Protein AF-A0A958BDE4-F1 (afdb_monomer)

Foldseek 3Di:
DVVVLVVLVVVLVVVLVVLVVVLVCLVVVPVPPSPVVNVVSVVVNVVSCCVNVNPVVVVVVVVPDD

Mean predicted aligned error: 7.46 Å

Solvent-accessible surface area (backbone atoms only — not comparable to full-atom values): 3868 Å² total; per-residue (Å²): 124,64,70,61,57,53,50,50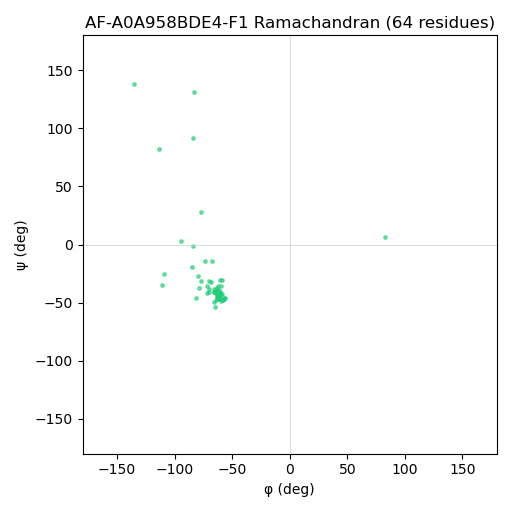,49,52,52,54,49,51,52,51,51,52,54,49,52,53,45,50,50,43,59,69,76,31,87,69,82,35,64,63,64,49,50,52,53,51,52,53,49,51,51,52,42,45,70,72,71,38,65,55,67,62,55,56,61,68,72,62,82,122

pLDDT: mean 83.99, std 15.52, range [46.84, 97.94]

Structure (mmCIF, N/CA/C/O backbone):
data_AF-A0A958BDE4-F1
#
_entry.id   AF-A0A958BDE4-F1
#
loop_
_atom_site.group_PDB
_atom_site.id
_atom_site.type_symbol
_atom_site.label_atom_id
_atom_site.label_alt_id
_atom_site.label_comp_id
_atom_site.label_asym_id
_atom_site.label_entity_id
_atom_site.label_seq_id
_atom_site.pdbx_PDB_ins_code
_atom_site.Cartn_x
_atom_site.Cartn_y
_atom_site.Cartn_z
_atom_site.occupancy
_atom_site.B_iso_or_equiv
_atom_site.auth_seq_id
_atom_site.auth_comp_id
_atom_site.auth_asym_id
_atom_site.auth_atom_id
_atom_site.pdbx_PDB_model_num
ATOM 1 N N . MET A 1 1 ? 21.880 1.440 -17.437 1.00 51.69 1 MET A N 1
ATOM 2 C CA . MET A 1 1 ? 20.450 1.807 -17.295 1.00 51.69 1 MET A CA 1
ATOM 3 C C . MET A 1 1 ? 19.709 0.973 -16.236 1.00 51.69 1 MET A C 1
ATOM 5 O O . MET A 1 1 ? 18.590 1.325 -15.903 1.00 51.69 1 MET A O 1
ATOM 9 N N . GLU A 1 2 ? 20.313 -0.058 -15.627 1.00 57.06 2 GLU A N 1
ATOM 10 C CA . GLU A 1 2 ? 19.683 -0.825 -14.527 1.00 57.06 2 GLU A CA 1
ATOM 11 C C . GLU A 1 2 ? 19.593 -0.058 -13.199 1.00 57.06 2 GLU A C 1
ATOM 13 O O . GLU A 1 2 ? 18.600 -0.164 -12.482 1.00 57.06 2 GLU A O 1
ATOM 18 N N . ALA A 1 3 ? 20.595 0.773 -12.889 1.00 62.72 3 ALA A N 1
ATOM 19 C CA . ALA A 1 3 ? 20.659 1.485 -11.613 1.00 62.72 3 ALA A CA 1
ATOM 20 C C . ALA A 1 3 ? 19.469 2.435 -11.367 1.00 62.72 3 ALA A C 1
ATOM 22 O O . ALA A 1 3 ? 19.088 2.636 -10.219 1.00 62.72 3 ALA A O 1
ATOM 23 N N . SER A 1 4 ? 18.863 3.020 -12.408 1.00 62.91 4 SER A N 1
ATOM 24 C CA . SER A 1 4 ? 17.704 3.915 -12.249 1.00 62.91 4 SER A CA 1
ATOM 25 C C . SER A 1 4 ? 16.433 3.154 -11.867 1.00 62.91 4 SER A C 1
ATOM 27 O O . SER A 1 4 ? 15.723 3.590 -10.967 1.00 62.91 4 SER A O 1
ATOM 29 N N . ARG A 1 5 ? 16.183 1.986 -12.474 1.00 65.50 5 ARG A N 1
ATOM 30 C CA . ARG A 1 5 ? 15.042 1.117 -12.136 1.00 65.50 5 ARG A CA 1
ATOM 31 C C . ARG A 1 5 ? 15.132 0.581 -10.706 1.00 65.50 5 ARG A C 1
ATOM 33 O O . ARG A 1 5 ? 14.138 0.606 -9.986 1.00 65.50 5 ARG A O 1
ATOM 40 N N . LEU A 1 6 ? 16.329 0.179 -10.271 1.00 68.88 6 LEU A N 1
ATOM 41 C CA . LEU A 1 6 ? 16.562 -0.266 -8.891 1.00 68.88 6 LEU A CA 1
ATOM 42 C C . LEU A 1 6 ? 16.332 0.862 -7.875 1.00 68.88 6 LEU A C 1
ATOM 44 O O . LEU A 1 6 ? 15.722 0.633 -6.832 1.00 68.88 6 LEU A O 1
ATOM 48 N N . LYS A 1 7 ? 16.754 2.093 -8.199 1.00 78.69 7 LYS A N 1
ATOM 49 C CA . LYS A 1 7 ? 16.490 3.280 -7.370 1.00 78.69 7 LYS A CA 1
ATOM 50 C C . LYS A 1 7 ? 14.995 3.574 -7.257 1.00 78.69 7 LYS A C 1
ATOM 52 O O . LYS A 1 7 ? 14.525 3.837 -6.155 1.00 78.69 7 LYS A O 1
ATOM 57 N N . THR A 1 8 ? 14.239 3.483 -8.353 1.00 84.38 8 THR A N 1
ATOM 58 C CA . THR A 1 8 ? 12.777 3.653 -8.323 1.00 84.38 8 THR A CA 1
ATOM 59 C C . THR A 1 8 ? 12.109 2.599 -7.443 1.00 84.38 8 THR A C 1
ATOM 61 O O . THR A 1 8 ? 11.302 2.960 -6.592 1.00 84.38 8 THR A O 1
ATOM 64 N N . GLY A 1 9 ? 12.485 1.322 -7.574 1.00 84.94 9 GLY A N 1
ATOM 65 C CA . GLY A 1 9 ? 11.947 0.248 -6.733 1.00 84.94 9 GLY A CA 1
ATOM 66 C C . GLY A 1 9 ? 12.210 0.469 -5.239 1.00 84.94 9 GLY A C 1
ATOM 67 O O . GLY A 1 9 ? 11.298 0.329 -4.430 1.00 84.94 9 GLY A O 1
ATOM 68 N N . TRP A 1 10 ? 13.420 0.896 -4.868 1.00 90.81 10 TRP A N 1
ATOM 69 C CA . TRP A 1 10 ? 13.760 1.219 -3.476 1.00 90.81 10 TRP A CA 1
ATOM 70 C C . TRP A 1 10 ? 12.992 2.423 -2.925 1.00 90.81 10 TRP A C 1
ATOM 72 O O . TRP A 1 10 ? 12.531 2.387 -1.787 1.00 90.81 10 TRP A O 1
ATOM 82 N N . VAL A 1 11 ? 12.819 3.478 -3.726 1.00 92.81 11 VAL A N 1
ATOM 83 C CA . VAL A 1 11 ? 12.051 4.664 -3.320 1.00 92.81 11 VAL A CA 1
ATOM 84 C C . VAL A 1 11 ? 10.577 4.312 -3.124 1.00 92.81 11 VAL A C 1
ATOM 86 O O . VAL A 1 11 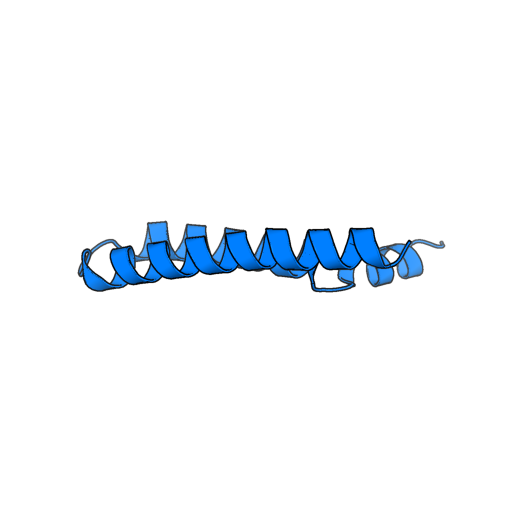? 10.013 4.615 -2.074 1.00 92.81 11 VAL A O 1
ATOM 89 N N . VAL A 1 12 ? 9.953 3.632 -4.091 1.00 92.56 12 VAL A N 1
ATOM 90 C CA . VAL A 1 12 ? 8.539 3.235 -3.985 1.00 92.56 12 VAL A CA 1
ATOM 91 C C . VAL A 1 12 ? 8.351 2.212 -2.863 1.00 92.56 12 VAL A C 1
ATOM 93 O O . VAL A 1 12 ? 7.392 2.315 -2.105 1.00 92.56 12 VAL A O 1
ATOM 96 N N . GLY A 1 13 ? 9.294 1.283 -2.682 1.0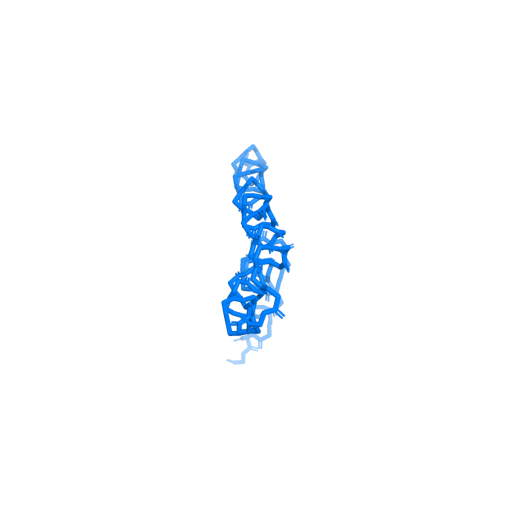0 93.88 13 GLY A N 1
ATOM 97 C CA . GLY A 1 13 ? 9.314 0.361 -1.545 1.00 93.88 13 GLY A CA 1
ATOM 98 C C . GLY A 1 13 ? 9.370 1.088 -0.199 1.00 93.88 13 GLY A C 1
ATOM 99 O O . GLY A 1 13 ? 8.604 0.761 0.704 1.00 93.88 13 GLY A O 1
ATOM 100 N N . GLY A 1 14 ? 10.197 2.131 -0.084 1.00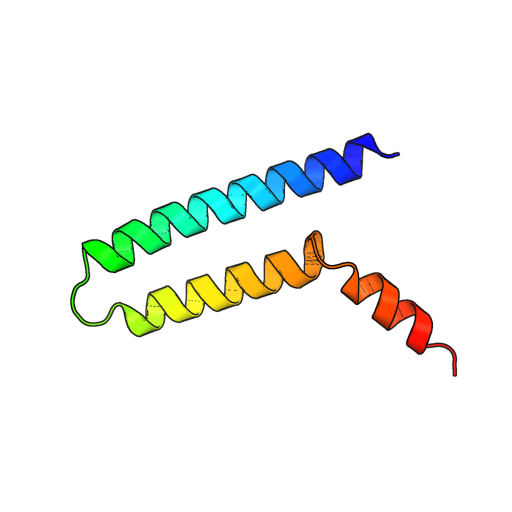 96.38 14 GLY A N 1
ATOM 101 C CA . GLY A 1 14 ? 10.238 3.002 1.093 1.00 96.38 14 GLY A CA 1
ATOM 102 C C . GLY A 1 14 ? 8.906 3.713 1.356 1.00 96.38 14 GLY A C 1
ATOM 103 O O . GLY A 1 14 ? 8.437 3.736 2.492 1.00 96.38 14 GLY A O 1
ATOM 104 N N . ILE A 1 15 ? 8.244 4.224 0.313 1.00 95.69 15 ILE A N 1
ATOM 105 C CA . ILE A 1 15 ? 6.910 4.841 0.428 1.00 95.69 15 ILE A CA 1
ATOM 106 C C . ILE A 1 15 ? 5.875 3.819 0.918 1.00 95.69 15 ILE A C 1
ATOM 108 O O . ILE A 1 15 ? 5.109 4.109 1.837 1.00 95.69 15 ILE A O 1
ATOM 112 N N . LEU A 1 16 ? 5.865 2.611 0.348 1.00 96.81 16 LEU A N 1
ATOM 113 C CA . LEU A 1 16 ? 4.970 1.530 0.771 1.00 96.81 16 LEU A CA 1
ATOM 114 C C . LEU A 1 16 ? 5.213 1.129 2.232 1.00 96.81 16 LEU A C 1
ATOM 116 O O . LEU A 1 16 ? 4.253 0.900 2.969 1.00 96.81 16 LEU A O 1
ATOM 120 N N . ALA A 1 17 ? 6.473 1.093 2.674 1.00 97.25 17 ALA A N 1
ATOM 121 C CA . ALA A 1 17 ? 6.821 0.820 4.065 1.00 97.25 17 ALA A CA 1
ATOM 122 C C . ALA A 1 17 ? 6.258 1.892 5.013 1.00 97.25 17 ALA A C 1
ATOM 124 O O . ALA A 1 17 ? 5.617 1.553 6.006 1.00 97.25 17 ALA A O 1
ATOM 125 N N . VAL A 1 18 ? 6.409 3.178 4.677 1.00 97.56 18 VAL A N 1
ATOM 126 C CA . VAL A 1 18 ? 5.842 4.285 5.470 1.00 97.56 18 VAL A CA 1
ATOM 127 C C . VAL A 1 18 ? 4.314 4.208 5.523 1.00 97.56 18 VAL A C 1
ATOM 129 O O . VAL A 1 18 ? 3.737 4.315 6.604 1.00 97.56 18 VAL A O 1
ATOM 132 N N . LEU A 1 19 ? 3.647 3.955 4.391 1.00 96.06 19 LEU A N 1
ATOM 133 C CA . LEU A 1 19 ? 2.191 3.768 4.354 1.00 96.06 19 LEU A CA 1
ATOM 134 C C . LEU A 1 19 ? 1.733 2.597 5.233 1.00 96.06 19 LEU A C 1
ATOM 136 O O . LEU A 1 19 ? 0.679 2.682 5.855 1.00 96.06 19 LEU A O 1
ATOM 140 N N . THR A 1 20 ? 2.527 1.530 5.313 1.00 97.00 20 THR A N 1
ATOM 141 C CA . THR A 1 20 ? 2.236 0.362 6.160 1.00 97.00 20 THR A CA 1
ATOM 142 C C . THR A 1 20 ? 2.379 0.693 7.646 1.00 97.00 20 THR A C 1
ATOM 144 O O . THR A 1 20 ? 1.561 0.269 8.456 1.00 97.00 20 THR A O 1
ATOM 147 N N . ILE A 1 21 ? 3.371 1.505 8.019 1.00 97.94 21 ILE A N 1
ATOM 148 C CA . ILE A 1 21 ? 3.515 1.993 9.398 1.00 97.94 21 ILE A CA 1
ATOM 149 C C . ILE A 1 21 ? 2.306 2.855 9.786 1.00 97.94 21 ILE A C 1
ATOM 151 O O . ILE A 1 21 ? 1.723 2.658 10.848 1.00 97.94 21 ILE A O 1
ATOM 155 N N . ILE A 1 22 ? 1.890 3.778 8.914 1.00 96.44 22 ILE A N 1
ATOM 156 C CA . ILE A 1 22 ? 0.710 4.628 9.141 1.00 96.44 22 ILE A CA 1
ATOM 157 C C . ILE A 1 22 ? -0.561 3.780 9.276 1.00 96.44 22 ILE A C 1
ATOM 159 O O . ILE A 1 22 ? -1.356 4.002 10.186 1.00 96.44 22 ILE A O 1
ATOM 163 N N . GLU A 1 23 ? -0.741 2.793 8.400 1.00 96.44 23 GLU A N 1
ATOM 164 C CA . GLU A 1 23 ? -1.855 1.843 8.453 1.00 96.44 23 GLU A CA 1
ATOM 165 C C . GLU A 1 23 ? -1.902 1.099 9.788 1.00 96.44 23 GLU A C 1
ATOM 167 O O . GLU A 1 23 ? -2.964 1.015 10.399 1.00 96.44 23 GLU 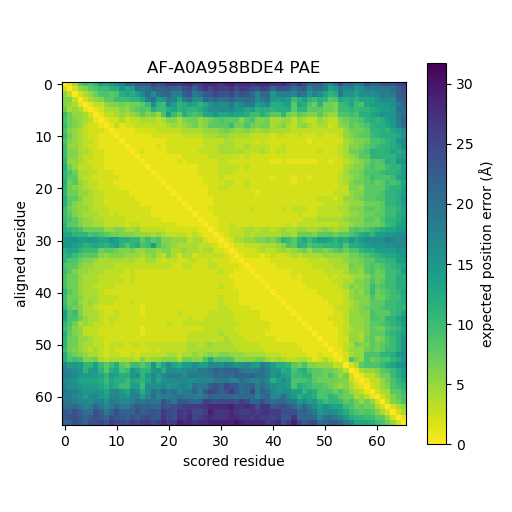A O 1
ATOM 172 N N . TYR A 1 24 ? -0.751 0.613 10.262 1.00 96.25 24 TYR A N 1
ATOM 173 C CA . TYR A 1 24 ? -0.647 -0.062 11.550 1.00 96.25 24 TYR A CA 1
ATOM 174 C C . TYR A 1 24 ? -1.113 0.842 12.698 1.00 96.25 24 TYR A C 1
ATOM 176 O O . TYR A 1 24 ? -1.946 0.427 13.500 1.00 96.25 24 TYR A O 1
ATOM 184 N N . PHE A 1 25 ? -0.653 2.097 12.745 1.00 96.88 25 PHE A N 1
ATOM 185 C CA . PHE A 1 25 ? -1.097 3.045 13.771 1.00 96.88 25 PHE A CA 1
ATOM 186 C C . PHE A 1 25 ? -2.596 3.335 13.689 1.00 96.88 25 PHE A C 1
ATOM 188 O O . PHE A 1 25 ? -3.271 3.323 14.712 1.00 96.88 25 PHE A O 1
ATOM 195 N N . ILE A 1 26 ? -3.149 3.544 12.492 1.00 94.31 26 ILE A N 1
ATOM 196 C CA . ILE A 1 26 ? -4.593 3.764 12.321 1.00 94.31 26 ILE A CA 1
ATOM 197 C C . ILE A 1 26 ? -5.385 2.533 12.777 1.00 94.31 26 ILE A C 1
ATOM 199 O O . ILE A 1 26 ? -6.406 2.667 13.447 1.00 94.31 26 ILE A O 1
ATOM 203 N N . ALA A 1 27 ? -4.923 1.331 12.440 1.00 94.00 27 ALA A N 1
ATOM 204 C CA . ALA A 1 27 ? -5.587 0.093 12.826 1.00 94.00 27 ALA A CA 1
ATOM 205 C C . ALA A 1 27 ? -5.593 -0.116 14.349 1.00 94.00 27 ALA A C 1
ATOM 207 O O . ALA A 1 27 ? -6.601 -0.573 14.885 1.00 94.00 27 ALA A O 1
ATOM 208 N N . VAL A 1 28 ? -4.499 0.234 15.032 1.00 96.25 28 VAL A N 1
ATOM 209 C CA . VAL A 1 28 ? -4.343 0.046 16.482 1.00 96.25 28 VAL A CA 1
ATOM 210 C C . VAL A 1 28 ? -5.022 1.157 17.289 1.00 96.25 28 VAL A C 1
ATOM 212 O O . VAL A 1 28 ? -5.748 0.864 18.235 1.00 96.25 28 VAL A O 1
ATOM 215 N N . GLU A 1 29 ? -4.832 2.421 16.910 1.00 95.25 29 GLU A N 1
ATOM 216 C CA . GLU A 1 29 ? -5.291 3.582 17.690 1.00 95.25 29 GLU A CA 1
ATOM 217 C C . GLU A 1 29 ? -6.756 3.961 17.409 1.00 95.25 29 GLU A C 1
ATOM 219 O O . GLU A 1 29 ? -7.392 4.641 18.215 1.00 95.25 29 GLU A O 1
ATOM 224 N N . MET A 1 30 ? -7.332 3.521 16.281 1.00 92.44 30 MET A N 1
ATOM 225 C CA . MET A 1 30 ? -8.737 3.777 15.931 1.00 92.44 30 MET A CA 1
ATOM 2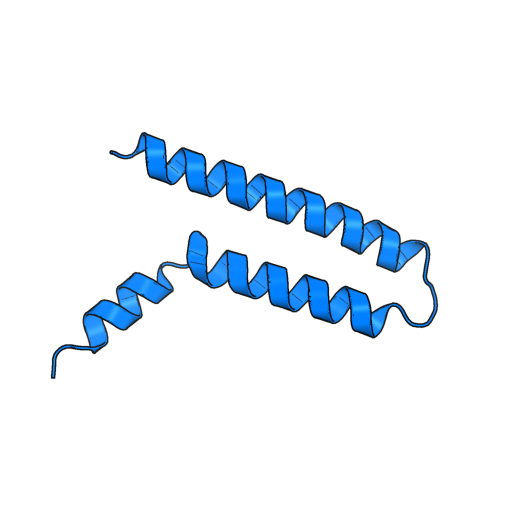26 C C . MET A 1 30 ? -9.563 2.481 15.925 1.00 92.44 30 MET A C 1
ATOM 228 O O . MET A 1 30 ? -9.855 1.932 14.862 1.00 92.44 30 MET A O 1
ATOM 232 N N . PRO A 1 31 ? -10.034 1.999 17.089 1.00 81.69 31 PRO A N 1
ATOM 233 C CA . PRO A 1 31 ? -10.819 0.764 17.179 1.00 81.69 31 PRO A CA 1
ATOM 234 C C . PRO A 1 31 ? -12.211 0.849 16.524 1.00 81.69 31 PRO A C 1
ATOM 236 O O . PRO A 1 31 ? -12.857 -0.176 16.311 1.00 81.69 31 PRO A O 1
ATOM 239 N N . LYS A 1 32 ? -12.706 2.053 16.201 1.00 89.69 32 LYS A N 1
ATOM 240 C CA . LYS A 1 32 ? -13.952 2.274 15.447 1.00 89.69 32 LYS A CA 1
ATOM 241 C C . LYS A 1 32 ? -13.728 3.345 14.382 1.00 89.69 32 LYS A C 1
ATOM 243 O O . LYS A 1 32 ? -13.096 4.358 14.657 1.00 89.69 32 LYS A O 1
ATOM 248 N N . GLY A 1 33 ? -14.271 3.137 13.182 1.00 89.19 33 GLY A N 1
ATOM 249 C CA . GLY A 1 33 ? -14.188 4.109 12.081 1.00 89.19 33 GLY A CA 1
ATOM 250 C C . GLY A 1 33 ? -12.891 4.072 11.261 1.00 89.19 33 GLY A C 1
ATOM 251 O O . GLY A 1 33 ? -12.727 4.891 10.362 1.00 89.19 33 GLY A O 1
ATOM 252 N N . ASN A 1 34 ? -11.998 3.108 11.503 1.00 93.62 34 ASN A N 1
ATOM 253 C CA . ASN A 1 34 ? -10.755 2.944 10.739 1.00 93.62 34 ASN A CA 1
ATOM 254 C C . ASN A 1 34 ? -10.955 2.373 9.321 1.00 93.62 34 ASN A C 1
ATOM 256 O O . ASN A 1 34 ? -10.056 2.473 8.492 1.00 93.62 34 ASN A O 1
ATOM 260 N N . LEU A 1 35 ? -12.127 1.814 9.007 1.00 93.88 35 LEU A N 1
ATOM 261 C CA . LEU A 1 35 ? -12.377 1.135 7.732 1.00 93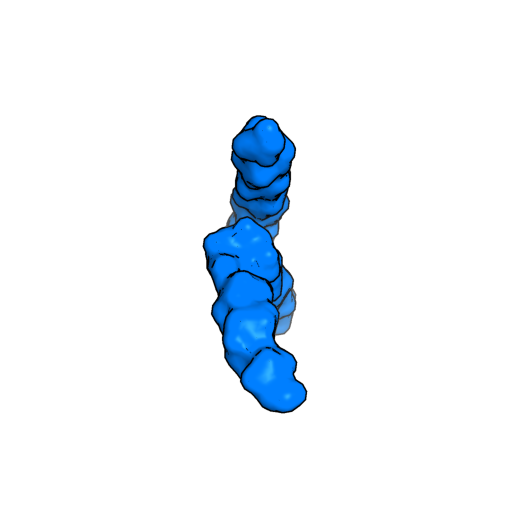.88 35 LEU A CA 1
ATOM 262 C C . LEU A 1 35 ? -12.114 2.039 6.517 1.00 93.88 35 LEU A C 1
ATOM 264 O O . LEU A 1 35 ? -11.432 1.632 5.583 1.00 93.88 35 LEU A O 1
ATOM 268 N N . VAL A 1 36 ? -12.627 3.272 6.538 1.00 94.69 36 VAL A N 1
ATOM 269 C CA . VAL A 1 36 ? -12.473 4.225 5.428 1.00 94.69 36 VAL A CA 1
ATOM 270 C C . VAL A 1 36 ? -11.008 4.636 5.218 1.00 94.69 36 VAL A C 1
ATOM 272 O O . VAL A 1 36 ? -10.523 4.472 4.098 1.00 94.69 36 VAL A O 1
ATOM 275 N N . PRO A 1 37 ? -10.263 5.124 6.233 1.00 92.62 37 PRO A N 1
ATOM 276 C CA . PRO A 1 37 ? -8.862 5.491 6.028 1.00 92.62 37 PRO A CA 1
ATOM 277 C C . PRO A 1 37 ? -7.984 4.292 5.638 1.00 92.62 37 PRO A C 1
ATOM 279 O O . PRO A 1 37 ? -7.131 4.433 4.761 1.00 92.62 37 PRO A O 1
ATOM 282 N N . LEU A 1 38 ? -8.223 3.102 6.205 1.00 94.56 38 LEU A N 1
ATOM 283 C CA . LEU A 1 38 ? -7.496 1.883 5.830 1.00 94.56 38 LEU A CA 1
ATOM 284 C C . LEU A 1 38 ? -7.791 1.465 4.383 1.00 94.56 38 LEU A C 1
ATOM 286 O O . LEU A 1 38 ? -6.870 1.117 3.648 1.00 94.56 38 LEU A O 1
ATOM 290 N N . ALA A 1 39 ? -9.047 1.561 3.935 1.00 96.44 39 ALA A N 1
ATOM 291 C CA . ALA A 1 39 ? -9.419 1.261 2.554 1.00 96.44 39 ALA A CA 1
ATOM 292 C C . ALA A 1 39 ? -8.740 2.212 1.557 1.00 96.44 39 ALA A C 1
ATOM 294 O O . ALA A 1 39 ? -8.217 1.764 0.537 1.00 96.44 39 ALA A O 1
ATOM 295 N N . VAL A 1 40 ? -8.681 3.512 1.864 1.00 96.44 40 VAL A N 1
ATOM 296 C CA . VAL A 1 40 ? -7.967 4.493 1.030 1.00 96.44 40 VAL A CA 1
ATOM 297 C C . VAL A 1 40 ? -6.479 4.145 0.938 1.00 96.44 40 VAL A C 1
ATOM 299 O O . VAL A 1 40 ? -5.924 4.100 -0.160 1.00 96.44 40 VAL A O 1
ATOM 302 N N . ILE A 1 41 ? -5.838 3.833 2.068 1.00 95.69 41 ILE A N 1
ATOM 303 C CA . ILE A 1 41 ? -4.425 3.434 2.107 1.00 95.69 41 ILE A CA 1
ATOM 304 C C . ILE A 1 41 ? -4.190 2.142 1.308 1.00 95.69 41 ILE A C 1
ATOM 306 O O . ILE A 1 41 ? -3.219 2.054 0.551 1.00 95.69 41 ILE A O 1
ATOM 310 N N . ALA A 1 42 ? -5.087 1.160 1.413 1.00 96.00 42 ALA A N 1
ATOM 311 C CA . ALA A 1 42 ? -5.012 -0.085 0.654 1.00 96.00 42 ALA A CA 1
ATOM 312 C C . ALA A 1 42 ? -5.105 0.151 -0.863 1.00 96.00 42 ALA A C 1
ATOM 314 O O . ALA A 1 42 ? -4.303 -0.406 -1.615 1.00 96.00 42 ALA A O 1
ATOM 315 N N . VAL A 1 43 ? -6.015 1.024 -1.315 1.00 97.44 43 VAL A N 1
ATOM 316 C CA . VAL A 1 43 ? -6.152 1.387 -2.737 1.00 97.44 43 VAL A CA 1
ATOM 317 C C . VAL A 1 43 ? -4.892 2.085 -3.252 1.00 97.44 43 VAL A C 1
ATOM 319 O O . VAL A 1 43 ? -4.380 1.717 -4.310 1.00 97.44 43 VAL A O 1
ATOM 322 N N . ILE A 1 44 ? -4.345 3.042 -2.495 1.00 96.38 44 ILE A N 1
ATOM 323 C CA . ILE A 1 44 ? -3.116 3.757 -2.873 1.00 96.38 44 ILE A CA 1
ATOM 324 C C . ILE A 1 44 ? -1.937 2.785 -2.999 1.00 96.38 44 ILE A C 1
ATOM 326 O O . ILE A 1 44 ? -1.210 2.820 -3.994 1.00 96.38 44 ILE A O 1
ATOM 330 N N . LYS A 1 45 ? -1.756 1.880 -2.028 1.00 95.62 45 LYS A N 1
ATOM 331 C CA . LYS A 1 45 ? -0.703 0.854 -2.088 1.00 95.62 45 LYS A CA 1
ATOM 332 C C . LYS A 1 45 ? -0.887 -0.068 -3.290 1.00 95.62 45 LYS A C 1
ATOM 334 O O . LYS A 1 45 ? 0.073 -0.295 -4.021 1.00 95.62 45 LYS A O 1
ATOM 339 N N . GLY A 1 46 ? -2.105 -0.561 -3.519 1.00 94.81 46 GLY A N 1
ATOM 340 C CA . GLY A 1 46 ? -2.424 -1.411 -4.665 1.00 94.81 46 GLY A CA 1
ATOM 341 C C . GLY A 1 46 ? -2.067 -0.742 -5.993 1.00 94.81 46 GLY A C 1
ATOM 342 O O . GLY A 1 46 ? -1.384 -1.342 -6.819 1.00 94.81 46 GLY A O 1
ATOM 343 N N . TRP A 1 47 ? -2.433 0.532 -6.158 1.00 93.69 47 TRP A N 1
ATOM 344 C CA . TRP A 1 47 ? -2.077 1.324 -7.335 1.00 93.69 47 TRP A CA 1
ATOM 345 C C . TRP A 1 47 ? -0.560 1.450 -7.528 1.00 93.69 47 TRP A C 1
ATOM 347 O O . TRP A 1 47 ? -0.052 1.195 -8.619 1.00 93.69 47 TRP A O 1
ATOM 357 N N . LEU A 1 48 ? 0.183 1.800 -6.472 1.00 92.06 48 LEU A N 1
ATOM 358 C CA . LEU A 1 48 ? 1.646 1.899 -6.526 1.00 92.06 48 LEU A CA 1
ATOM 359 C C . LEU A 1 48 ? 2.295 0.556 -6.888 1.00 92.06 48 LEU A C 1
ATOM 361 O O . LEU A 1 48 ? 3.210 0.509 -7.707 1.00 92.06 48 LEU A O 1
ATOM 365 N N . ILE A 1 49 ? 1.807 -0.546 -6.319 1.00 92.31 49 ILE A N 1
ATOM 366 C CA . ILE A 1 49 ? 2.319 -1.887 -6.615 1.00 92.31 49 ILE A CA 1
ATOM 367 C C . ILE A 1 49 ? 2.072 -2.248 -8.080 1.00 92.31 49 ILE A C 1
ATOM 369 O O . ILE A 1 49 ? 3.005 -2.667 -8.767 1.00 92.31 49 ILE A O 1
ATOM 373 N N . VA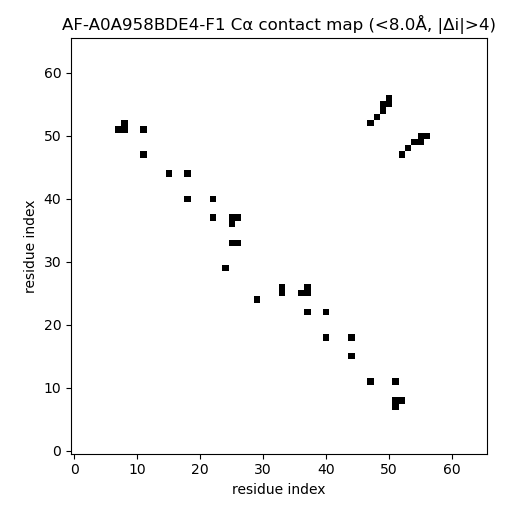L A 1 50 ? 0.851 -2.038 -8.579 1.00 90.62 50 VAL A N 1
ATOM 374 C CA . VAL A 1 50 ? 0.499 -2.328 -9.975 1.00 90.62 50 VAL A CA 1
ATOM 375 C C . VAL A 1 50 ? 1.346 -1.510 -10.950 1.00 90.62 50 VAL A C 1
ATOM 377 O O . VAL A 1 50 ? 1.785 -2.041 -11.963 1.00 90.62 50 VAL A O 1
ATOM 380 N N . GLN A 1 51 ? 1.597 -0.235 -10.651 1.00 86.56 51 GLN A N 1
ATOM 381 C CA . GLN A 1 51 ? 2.309 0.661 -11.563 1.00 86.56 51 GLN A CA 1
ATOM 382 C C . GLN A 1 51 ? 3.828 0.472 -11.557 1.00 86.56 51 GLN A C 1
ATOM 384 O O . GLN A 1 51 ? 4.457 0.623 -12.601 1.00 86.56 51 GLN A O 1
ATOM 389 N N . TYR A 1 52 ? 4.428 0.196 -10.395 1.00 86.25 52 TYR A N 1
ATOM 390 C CA . TYR A 1 52 ? 5.888 0.223 -10.241 1.00 86.25 52 TYR A CA 1
ATOM 391 C C . TYR A 1 52 ? 6.526 -1.155 -10.070 1.00 86.25 52 TYR A C 1
ATOM 393 O O . TYR A 1 52 ? 7.704 -1.311 -10.391 1.00 86.25 52 TYR A O 1
ATOM 401 N N . PHE A 1 53 ? 5.785 -2.143 -9.565 1.00 85.56 53 PHE A N 1
ATOM 402 C CA . PHE A 1 53 ? 6.310 -3.489 -9.317 1.00 85.56 53 PHE A CA 1
ATOM 403 C C . PHE A 1 53 ? 5.711 -4.533 -10.257 1.00 85.56 53 PHE A C 1
ATOM 405 O O . PHE A 1 53 ? 6.415 -5.448 -10.687 1.00 85.56 53 PHE A O 1
ATOM 412 N N . MET A 1 54 ? 4.435 -4.397 -10.623 1.00 86.19 54 MET A N 1
ATOM 413 C CA . MET A 1 54 ? 3.845 -5.252 -11.645 1.00 86.19 54 MET A CA 1
ATOM 414 C C . MET A 1 54 ? 4.168 -4.701 -13.035 1.00 86.19 54 MET A C 1
ATOM 416 O O . MET A 1 54 ? 3.944 -3.536 -13.339 1.00 86.19 54 MET A O 1
ATOM 420 N N . HIS A 1 55 ? 4.637 -5.569 -13.927 1.00 72.94 55 HIS A N 1
ATOM 421 C CA . HIS A 1 55 ? 4.900 -5.226 -15.331 1.00 72.94 55 HIS A CA 1
ATOM 422 C C . HIS A 1 55 ? 3.595 -5.146 -16.153 1.00 72.94 55 HIS A C 1
ATOM 424 O O . HIS A 1 55 ? 3.584 -5.385 -17.357 1.00 72.94 55 HIS A O 1
ATOM 430 N N . ILE A 1 56 ? 2.462 -4.824 -15.517 1.00 62.28 56 ILE A N 1
ATOM 431 C CA . ILE A 1 56 ? 1.146 -4.735 -16.169 1.00 62.28 56 ILE A CA 1
ATOM 432 C C . ILE A 1 56 ? 1.166 -3.705 -17.309 1.00 62.28 56 ILE A C 1
ATOM 434 O O . ILE A 1 56 ? 0.510 -3.901 -18.329 1.00 62.28 56 ILE A O 1
ATOM 438 N N . GLN A 1 57 ? 1.990 -2.662 -17.192 1.00 59.47 57 GLN A N 1
ATOM 439 C CA . GLN A 1 57 ? 2.214 -1.681 -18.257 1.00 59.47 57 GLN A CA 1
ATOM 440 C C . GLN A 1 57 ? 2.822 -2.304 -19.527 1.00 59.47 57 GLN A C 1
ATOM 442 O O . GLN A 1 57 ? 2.472 -1.907 -20.639 1.00 59.47 57 GLN A O 1
ATOM 447 N N . ASP A 1 58 ? 3.697 -3.300 -19.371 1.00 63.06 58 ASP A N 1
ATOM 448 C CA . ASP A 1 58 ? 4.348 -3.989 -20.488 1.00 63.06 58 ASP A CA 1
ATOM 449 C C . ASP A 1 58 ? 3.400 -4.990 -21.169 1.00 63.06 58 ASP A C 1
ATOM 451 O O . ASP A 1 58 ? 3.473 -5.173 -22.386 1.00 63.06 58 ASP A O 1
ATOM 455 N N . LEU A 1 59 ? 2.469 -5.588 -20.414 1.00 63.00 59 LEU A N 1
ATOM 456 C CA . LEU A 1 59 ? 1.402 -6.442 -20.954 1.00 63.00 59 LEU A CA 1
ATOM 457 C C . LEU A 1 59 ? 0.362 -5.626 -21.735 1.00 63.00 59 LEU A C 1
ATOM 459 O O . LEU A 1 59 ? -0.053 -6.028 -22.821 1.00 63.00 59 LEU A O 1
ATOM 463 N N . TRP A 1 60 ? -0.018 -4.448 -21.232 1.00 61.06 60 TRP A N 1
ATOM 464 C CA . TRP A 1 60 ? -1.003 -3.592 -21.898 1.00 61.06 60 TRP A CA 1
ATOM 465 C C . TRP A 1 60 ? -0.462 -2.967 -23.194 1.00 61.06 60 TRP A C 1
ATOM 467 O O . TRP A 1 60 ? -1.205 -2.801 -24.158 1.00 61.06 60 TRP A O 1
ATOM 477 N N . LYS A 1 61 ? 0.848 -2.692 -23.258 1.00 59.97 61 LYS A N 1
ATOM 478 C CA . LYS A 1 61 ? 1.527 -2.235 -24.483 1.00 59.97 61 LYS A CA 1
ATOM 479 C C . LYS A 1 61 ? 1.619 -3.301 -25.577 1.00 59.97 61 LYS A C 1
ATOM 481 O O . LYS A 1 61 ? 1.583 -2.947 -26.749 1.00 59.97 61 LYS A O 1
ATOM 486 N N . GLN A 1 62 ? 1.737 -4.581 -25.223 1.00 59.97 62 GLN A N 1
ATOM 487 C CA . GLN A 1 62 ? 1.828 -5.670 -26.206 1.00 59.97 62 GLN A CA 1
ATOM 488 C C . GLN A 1 62 ? 0.464 -6.072 -26.790 1.00 59.97 62 GLN A C 1
ATOM 490 O O . GLN A 1 62 ? 0.408 -6.509 -27.933 1.00 59.97 62 GLN A O 1
ATOM 495 N N . GLY A 1 63 ? -0.638 -5.868 -26.058 1.00 56.19 63 GLY A N 1
ATOM 496 C CA . GLY A 1 63 ? -2.002 -6.131 -26.544 1.00 56.19 63 GLY A CA 1
ATOM 497 C C . GLY A 1 63 ? -2.640 -5.007 -27.376 1.00 56.19 63 GLY A C 1
ATOM 498 O O . GLY A 1 63 ? -3.780 -5.152 -27.803 1.00 56.19 63 GLY A O 1
ATOM 499 N N . GLY A 1 64 ? -1.942 -3.883 -27.580 1.00 56.03 64 GLY A N 1
ATOM 500 C CA . GLY A 1 64 ? -2.451 -2.699 -28.288 1.00 56.03 64 GLY A CA 1
ATOM 501 C C . GLY A 1 64 ? -2.110 -2.618 -29.780 1.00 56.03 64 GLY A C 1
ATOM 502 O O . GLY A 1 64 ? -2.434 -1.612 -30.403 1.00 56.03 64 GLY A O 1
ATOM 503 N N . HIS A 1 65 ? -1.451 -3.628 -30.359 1.00 46.84 65 HIS A N 1
ATOM 504 C CA . HIS A 1 65 ? -1.285 -3.723 -31.813 1.00 46.84 65 HIS A CA 1
ATOM 505 C C . HIS A 1 65 ? -2.534 -4.371 -32.427 1.00 46.84 65 HIS A C 1
ATOM 507 O O . HIS A 1 65 ? -2.619 -5.592 -32.536 1.00 46.84 65 HIS A O 1
ATOM 513 N N . HIS A 1 66 ? -3.492 -3.534 -32.815 1.00 50.59 66 HIS A N 1
ATOM 514 C CA . HIS A 1 66 ? -4.482 -3.819 -33.851 1.00 50.59 66 HIS A CA 1
ATOM 515 C C . HIS A 1 66 ? -4.493 -2.649 -34.8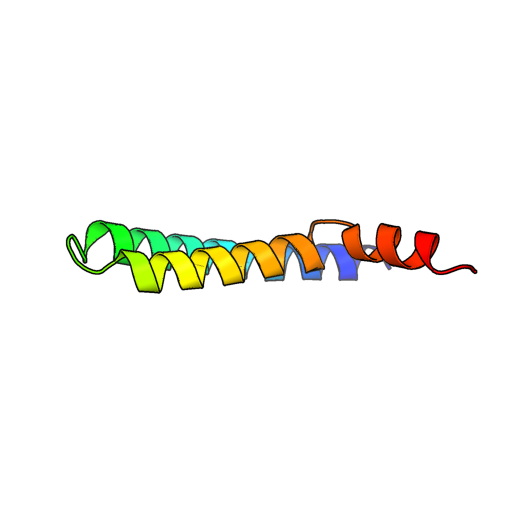31 1.00 50.59 66 HIS A C 1
ATOM 517 O O . HIS A 1 66 ? -4.405 -1.495 -34.353 1.00 50.59 66 HIS A O 1
#

Radius of gyration: 15.83 Å; Cα contacts (8 Å, |Δi|>4): 22; chains: 1; bounding box: 35×12×52 Å

Sequence (66 aa):
MEASRLKTGWVVGGILAVLTIIEYFIAVEMPKGNLVPLAVIAVIKGWLIVQYFMHIQDLWKQGGHH

Secondary structure (DSSP, 8-state):
-HHHHHHHHHHHHHHHHHHHHHHHHHHHH-TTT-HHHHHHHHHHHHHHHHHHTSTHHHHHHHTT--